Protein AF-A0A662K803-F1 (afdb_monomer_lite)

Radius of gyration: 19.21 Å; chains: 1; bounding box: 62×29×56 Å

Foldseek 3Di:
DDPVVVVVVVVVVLVVLLPPDFLQRLVLLLLVLLLVLVCVPDPSVVSLVVLVVLLVVCCVVVVQSVQWAQDDDPDPDDDSVSTGGHNVSSVDDLLSSLVSSQSSLVVSLVVSPDPSSLCSLVSSCVSSDDSSQSNSVVSVNPSVVVNVVNVQVVLVVQQWDWDDDPVDNDIDIHHDD

Secondary structure (DSSP, 8-state):
--HHHHHHHHHHHHHHHHTS--HHHHHHHHHHHHHHHHHTTS-HHHHHHHHHHHHHHHTTT-GGGGGEEE----SS---GGGEEE-GGGGGS-HHHHHHHHHHHHHHHHHHHHHHHHHHHHHHHHHHHHHHHHHHHHHTT--HHHHHHHHHHHHHHHTTEEEEE-TTSS-EEEEE--

Sequence (177 aa):
MGLKDEIKEETIEHVSTMHRFNNSDVVRHVLFSLINVATNKTSDDYAWSTLKKLLKELEREYSFLKYIEIKHIDYLKYTMDDINIAQQLNQIQVKELGKSIQDLIDLYKKYLGKKAGYFFIKEFKTYLGEEYHSVIKNMGVDLRLIELQNEIKGLDAHGYKIKEDSSSNIAYVEKRI

Structure (mmCIF, N/CA/C/O backbone):
data_AF-A0A662K803-F1
#
_entry.id   AF-A0A662K803-F1
#
loop_
_atom_site.group_PDB
_atom_site.id
_atom_site.type_symbol
_atom_site.label_atom_id
_atom_site.label_alt_id
_atom_site.label_comp_id
_atom_site.label_asym_id
_atom_site.label_entity_id
_atom_site.label_seq_id
_atom_site.pdbx_PDB_ins_code
_atom_site.Cartn_x
_atom_site.Cartn_y
_atom_site.Cartn_z
_atom_site.occupancy
_atom_site.B_iso_or_equiv
_atom_site.auth_seq_id
_atom_site.auth_comp_id
_atom_site.auth_asym_id
_atom_site.auth_atom_id
_atom_site.pdbx_PDB_model_num
ATOM 1 N N . MET A 1 1 ? -30.039 5.091 -31.982 1.00 52.50 1 MET A N 1
ATOM 2 C CA . MET A 1 1 ? -28.997 4.631 -31.046 1.00 52.50 1 MET A CA 1
ATOM 3 C C . MET A 1 1 ? -29.701 3.841 -29.976 1.00 52.50 1 MET A C 1
ATOM 5 O O . MET A 1 1 ? -30.540 4.398 -29.281 1.00 52.50 1 MET A O 1
ATOM 9 N N . GLY A 1 2 ? -29.541 2.522 -30.011 1.00 51.34 2 GLY A N 1
ATOM 10 C CA . GLY A 1 2 ? -30.244 1.623 -29.102 1.00 51.34 2 GLY A CA 1
ATOM 11 C C . GLY A 1 2 ? -29.361 1.278 -27.913 1.00 51.34 2 GLY A C 1
ATOM 12 O O . GLY A 1 2 ? -28.147 1.248 -28.053 1.00 51.34 2 GLY A O 1
ATOM 13 N N . LEU A 1 3 ? -29.975 0.914 -26.787 1.00 52.84 3 LEU A N 1
ATOM 14 C CA . LEU A 1 3 ? -29.320 0.415 -25.564 1.00 52.84 3 LEU A CA 1
ATOM 15 C C . LEU A 1 3 ? -28.211 -0.635 -25.813 1.00 52.84 3 LEU A C 1
ATOM 17 O O . LEU A 1 3 ? -27.308 -0.800 -25.007 1.00 52.84 3 LEU A O 1
ATOM 21 N N . LYS A 1 4 ? -28.258 -1.364 -26.937 1.00 55.84 4 LYS A N 1
ATOM 22 C CA . LYS A 1 4 ? -27.229 -2.341 -27.331 1.00 55.84 4 LYS A CA 1
ATOM 23 C C . LYS A 1 4 ? -25.912 -1.712 -27.801 1.00 55.84 4 LYS A C 1
ATOM 25 O O . LYS A 1 4 ? -24.885 -2.381 -27.718 1.00 55.84 4 LYS A O 1
ATOM 30 N N . ASP A 1 5 ? -25.951 -0.488 -28.316 1.00 52.97 5 ASP A N 1
ATOM 31 C CA . ASP A 1 5 ? -24.773 0.247 -28.780 1.00 52.97 5 ASP A CA 1
ATOM 32 C C . ASP A 1 5 ? -24.037 0.872 -27.583 1.00 52.97 5 ASP A C 1
ATOM 34 O O . ASP A 1 5 ? -22.825 0.721 -27.486 1.00 52.97 5 ASP A O 1
ATOM 38 N N . GLU A 1 6 ? -24.778 1.411 -26.604 1.00 56.62 6 GLU A N 1
ATOM 39 C CA . GLU A 1 6 ? -24.232 1.916 -25.328 1.00 56.62 6 GLU A CA 1
ATOM 40 C C . GLU A 1 6 ? -23.568 0.805 -24.502 1.00 56.62 6 GLU A C 1
ATOM 42 O O . GLU A 1 6 ? -22.432 0.958 -24.063 1.00 56.62 6 GLU A O 1
ATOM 47 N N . ILE A 1 7 ? -24.215 -0.363 -24.365 1.00 58.28 7 ILE A N 1
ATOM 48 C CA . ILE A 1 7 ? -23.623 -1.510 -23.652 1.00 58.28 7 ILE A CA 1
ATOM 49 C C . ILE A 1 7 ? -22.343 -1.988 -24.356 1.00 58.28 7 ILE A C 1
ATOM 51 O O . ILE A 1 7 ? -21.396 -2.415 -23.697 1.00 58.28 7 ILE A O 1
ATOM 55 N N . LYS A 1 8 ? -22.285 -1.930 -25.694 1.00 57.38 8 LYS A N 1
ATOM 56 C CA . LYS A 1 8 ? -21.078 -2.296 -26.446 1.00 57.38 8 LYS A CA 1
ATOM 57 C C . LYS A 1 8 ? -19.953 -1.287 -26.247 1.00 57.38 8 LYS A C 1
ATOM 59 O O . LYS A 1 8 ? -18.826 -1.729 -26.059 1.00 57.38 8 LYS A O 1
ATOM 64 N N . GLU A 1 9 ? -20.237 0.011 -26.269 1.00 53.59 9 GLU A N 1
ATOM 65 C CA . GLU A 1 9 ? -19.239 1.054 -26.004 1.00 53.59 9 GLU A CA 1
ATOM 66 C C . GLU A 1 9 ? -18.693 0.962 -24.577 1.00 53.59 9 GLU A C 1
ATOM 68 O O . GLU A 1 9 ? -17.477 0.865 -24.424 1.00 53.59 9 GLU A O 1
ATOM 73 N N . GLU A 1 10 ? -19.550 0.834 -23.557 1.00 53.34 10 GLU A N 1
ATOM 74 C CA . GLU A 1 10 ? -19.109 0.611 -22.168 1.00 53.34 10 GLU A CA 1
ATOM 75 C C . GLU A 1 10 ? -18.260 -0.658 -22.031 1.00 53.34 10 GLU A C 1
ATOM 77 O O . GLU A 1 10 ? -17.242 -0.654 -21.337 1.00 53.34 10 GLU A O 1
ATOM 82 N N . THR A 1 11 ?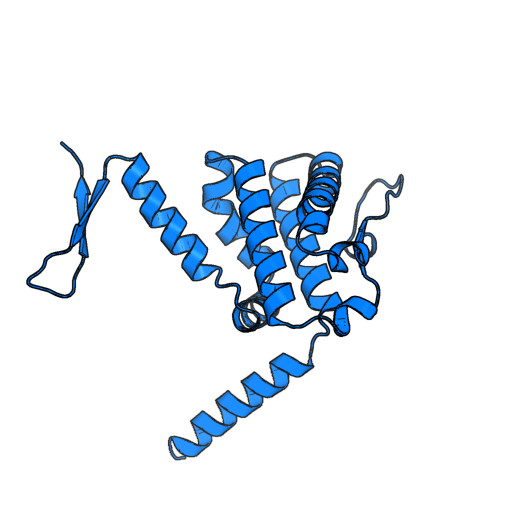 -18.646 -1.744 -22.712 1.00 52.62 11 THR A N 1
ATOM 83 C CA . THR A 1 11 ? -17.895 -3.008 -22.685 1.00 52.62 11 THR A CA 1
ATOM 84 C C . THR A 1 11 ? -16.535 -2.863 -23.370 1.00 52.62 11 THR A C 1
ATOM 86 O O . THR A 1 11 ? -15.539 -3.389 -22.878 1.00 52.62 11 THR A O 1
ATOM 89 N N . ILE A 1 12 ? -16.457 -2.146 -24.493 1.00 57.00 12 ILE A N 1
ATOM 90 C CA . ILE A 1 12 ? -15.207 -1.933 -25.234 1.00 57.00 12 ILE A CA 1
ATOM 91 C C . ILE A 1 12 ? -14.270 -1.005 -24.454 1.00 57.00 12 ILE A C 1
ATOM 93 O O . ILE A 1 12 ? -13.073 -1.288 -24.373 1.00 57.00 12 ILE A O 1
ATOM 97 N N . GLU A 1 13 ? -14.784 0.049 -23.823 1.00 53.47 13 GLU A N 1
ATOM 98 C CA . GLU A 1 13 ? -13.994 0.952 -22.979 1.00 53.47 13 GLU A CA 1
ATOM 99 C C . GLU A 1 13 ? -13.466 0.236 -21.719 1.00 53.47 13 GLU A C 1
ATOM 101 O O . GLU A 1 13 ? -12.283 0.363 -21.381 1.00 53.47 13 GLU A O 1
ATOM 106 N N . HIS A 1 14 ? -14.292 -0.613 -21.087 1.00 50.25 14 HIS A N 1
ATOM 107 C CA . HIS A 1 14 ? -13.888 -1.465 -19.955 1.00 50.25 14 HIS A CA 1
ATOM 108 C C . HIS A 1 14 ? -12.823 -2.504 -20.331 1.00 50.25 14 HIS A C 1
ATOM 110 O O . HIS A 1 14 ? -11.877 -2.736 -19.578 1.00 50.25 14 HIS A O 1
ATOM 116 N N . VAL A 1 15 ? -12.947 -3.147 -21.495 1.00 50.75 15 VAL A N 1
ATOM 117 C CA . VAL A 1 15 ? -11.950 -4.125 -21.966 1.00 50.75 15 VAL A CA 1
ATOM 118 C C . VAL A 1 15 ? -10.636 -3.427 -22.342 1.00 50.75 15 VAL A C 1
ATOM 120 O O . VAL A 1 15 ? -9.557 -3.962 -22.083 1.00 50.75 15 VAL A O 1
ATOM 123 N N . SER A 1 16 ? -10.706 -2.209 -22.887 1.00 49.50 16 SER A N 1
ATOM 124 C CA . SER A 1 16 ? -9.535 -1.424 -23.304 1.00 49.50 16 SER A CA 1
ATOM 125 C C . SER A 1 16 ? -8.732 -0.876 -22.120 1.00 49.50 16 SER A C 1
ATOM 127 O O . SER A 1 16 ? -7.501 -0.862 -22.164 1.00 49.50 16 SER A O 1
ATOM 129 N N . THR A 1 17 ? -9.396 -0.489 -21.027 1.00 50.53 17 THR A N 1
ATOM 130 C CA . THR A 1 17 ? -8.720 -0.076 -19.781 1.00 50.53 17 THR A CA 1
ATOM 131 C C . THR A 1 17 ? -7.967 -1.233 -19.123 1.00 50.53 17 THR A C 1
ATOM 133 O O . THR A 1 17 ? -6.890 -1.022 -18.565 1.00 50.53 17 THR A O 1
ATOM 136 N N . MET A 1 18 ? -8.455 -2.472 -19.262 1.00 48.38 18 MET A N 1
ATOM 137 C CA . MET A 1 18 ? -7.798 -3.666 -18.711 1.00 48.38 18 MET A CA 1
ATOM 138 C C . MET A 1 18 ? -6.472 -4.028 -19.405 1.00 48.38 18 MET A C 1
ATOM 140 O O . MET A 1 18 ? -5.660 -4.740 -18.823 1.00 48.38 18 MET A O 1
ATOM 144 N N . HIS A 1 19 ? -6.242 -3.560 -20.637 1.00 54.47 19 HIS A N 1
ATOM 145 C CA . HIS A 1 19 ? -5.014 -3.825 -21.404 1.00 54.47 19 HIS A CA 1
ATOM 146 C C . HIS A 1 19 ? -3.977 -2.697 -21.329 1.00 54.47 19 HIS A C 1
ATOM 148 O O . HIS A 1 19 ? -2.906 -2.808 -21.925 1.00 54.47 19 HIS A O 1
ATOM 154 N N . ARG A 1 20 ? -4.280 -1.602 -20.622 1.00 70.94 20 ARG A N 1
ATOM 155 C CA . ARG A 1 20 ? -3.423 -0.410 -20.605 1.00 70.94 20 ARG A CA 1
ATOM 156 C C . ARG A 1 20 ? -2.294 -0.483 -19.574 1.00 70.94 20 ARG A C 1
ATOM 158 O O . ARG A 1 20 ? -1.268 0.161 -19.767 1.00 70.94 20 ARG A O 1
ATOM 165 N N . PHE A 1 21 ? -2.463 -1.279 -18.518 1.00 81.69 21 PHE A N 1
ATOM 166 C CA . PHE A 1 21 ? -1.497 -1.395 -17.426 1.00 81.69 21 PHE A CA 1
ATOM 167 C C . PHE A 1 21 ? -1.128 -2.845 -17.159 1.00 81.69 21 PHE A C 1
ATOM 169 O O . PHE A 1 21 ? -1.997 -3.697 -16.973 1.00 81.69 21 PHE A O 1
ATOM 176 N N . ASN A 1 22 ? 0.171 -3.112 -17.070 1.00 92.31 22 ASN A N 1
ATOM 177 C CA . ASN A 1 22 ? 0.649 -4.391 -16.571 1.00 92.31 22 ASN A CA 1
ATOM 178 C C . ASN A 1 22 ? 0.545 -4.425 -15.040 1.00 92.31 22 ASN A C 1
ATOM 180 O O . ASN A 1 22 ? 0.600 -3.384 -14.381 1.00 92.31 22 ASN A O 1
ATOM 184 N N . ASN A 1 23 ? 0.470 -5.623 -14.454 1.00 94.94 23 ASN A N 1
ATOM 185 C CA . ASN A 1 23 ? 0.399 -5.793 -12.998 1.00 94.94 23 ASN A CA 1
ATOM 186 C C . ASN A 1 23 ? 1.515 -5.036 -12.260 1.00 94.94 23 ASN A C 1
ATOM 188 O O . ASN A 1 23 ? 1.269 -4.443 -11.213 1.00 94.94 23 ASN A O 1
ATOM 192 N N . SER A 1 24 ? 2.735 -5.035 -12.806 1.00 95.00 24 SER A N 1
ATOM 193 C CA . SER A 1 24 ? 3.875 -4.305 -12.252 1.00 95.00 24 SER A CA 1
ATOM 194 C C . SER A 1 24 ? 3.615 -2.809 -12.133 1.00 95.00 24 SER A C 1
ATOM 196 O O . SER A 1 24 ? 4.025 -2.196 -11.154 1.00 95.00 24 SER A O 1
ATOM 198 N N . ASP A 1 25 ? 2.922 -2.219 -13.101 1.00 93.81 25 ASP A N 1
ATOM 199 C CA . ASP A 1 25 ? 2.673 -0.778 -13.136 1.00 93.81 25 ASP A CA 1
ATOM 200 C C . ASP A 1 25 ? 1.576 -0.404 -12.148 1.00 93.81 25 ASP A C 1
ATOM 202 O O . ASP A 1 25 ? 1.745 0.524 -11.357 1.00 93.81 25 ASP A O 1
ATOM 206 N N . VAL A 1 26 ? 0.511 -1.208 -12.105 1.00 95.50 26 VAL A N 1
ATOM 207 C CA . VAL A 1 26 ? -0.570 -1.055 -11.127 1.00 95.50 26 VAL A CA 1
ATOM 208 C C . VAL A 1 26 ? -0.033 -1.168 -9.705 1.00 95.50 26 VAL A C 1
ATOM 210 O O . VAL A 1 26 ? -0.285 -0.291 -8.880 1.00 95.50 26 VAL A O 1
ATOM 213 N N . VAL A 1 27 ? 0.743 -2.216 -9.409 1.00 96.88 27 VAL A N 1
ATOM 214 C CA . VAL A 1 27 ? 1.298 -2.416 -8.066 1.00 96.88 27 VAL A CA 1
ATOM 215 C C . VAL A 1 27 ? 2.256 -1.289 -7.703 1.00 96.88 27 VAL A C 1
ATOM 217 O O . VAL A 1 27 ? 2.153 -0.762 -6.600 1.00 96.88 27 VAL A O 1
ATOM 220 N N . ARG A 1 28 ? 3.131 -0.846 -8.613 1.00 96.75 28 ARG A N 1
ATOM 221 C CA . ARG A 1 28 ? 4.028 0.290 -8.343 1.00 96.75 28 ARG A CA 1
ATOM 222 C C . ARG A 1 28 ? 3.248 1.542 -7.953 1.00 96.75 28 ARG A C 1
ATOM 224 O O . ARG A 1 28 ? 3.570 2.168 -6.944 1.00 96.75 28 ARG A O 1
ATOM 231 N N . HIS A 1 29 ? 2.207 1.869 -8.714 1.00 96.38 29 HIS A N 1
ATOM 232 C CA . HIS A 1 29 ? 1.392 3.058 -8.474 1.00 96.38 29 HIS A CA 1
ATOM 233 C C . HIS A 1 29 ? 0.605 2.972 -7.161 1.00 96.38 29 HIS A C 1
ATOM 235 O O . HIS A 1 29 ? 0.545 3.942 -6.404 1.00 96.38 29 HIS A O 1
ATOM 241 N N . VAL A 1 30 ? 0.068 1.792 -6.835 1.00 97.06 30 VAL A N 1
ATOM 242 C CA . VAL A 1 30 ? -0.575 1.512 -5.540 1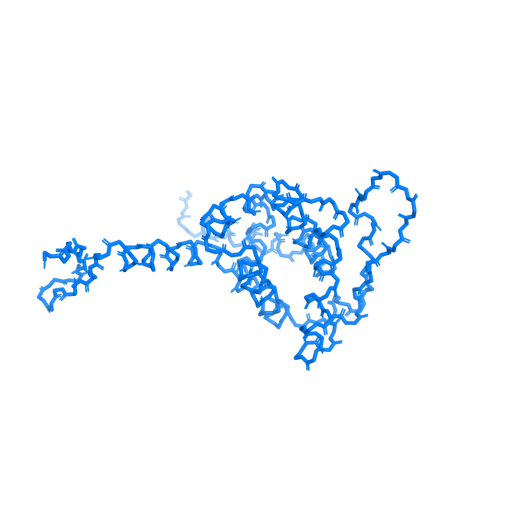.00 97.06 30 VAL A CA 1
ATOM 243 C C . VAL A 1 30 ? 0.402 1.724 -4.385 1.00 97.06 30 VAL A C 1
ATOM 245 O O . VAL A 1 30 ? 0.088 2.453 -3.445 1.00 97.06 30 VAL A O 1
ATOM 248 N N . LEU A 1 31 ? 1.591 1.122 -4.453 1.00 97.12 31 LEU A N 1
ATOM 249 C CA . LEU A 1 31 ? 2.606 1.230 -3.403 1.00 97.12 31 LEU A CA 1
ATOM 250 C C . LEU A 1 31 ? 3.043 2.680 -3.196 1.00 97.12 31 LEU A C 1
ATOM 252 O O . LEU A 1 31 ? 3.089 3.153 -2.061 1.00 97.12 31 LEU A O 1
ATOM 256 N N . PHE A 1 32 ? 3.296 3.406 -4.282 1.00 95.62 32 PHE A N 1
ATOM 257 C CA . PHE A 1 32 ? 3.673 4.813 -4.212 1.00 95.62 32 PHE A CA 1
ATOM 258 C C . PHE A 1 32 ? 2.552 5.684 -3.627 1.00 95.62 32 PHE A C 1
ATOM 260 O O . PHE A 1 32 ? 2.800 6.559 -2.798 1.00 95.62 32 PHE A O 1
ATOM 267 N N . SER A 1 33 ? 1.298 5.397 -3.978 1.00 96.00 33 SER A N 1
ATOM 268 C CA . SER A 1 33 ? 0.133 6.087 -3.416 1.00 96.00 33 SER A CA 1
ATOM 269 C C . SER A 1 33 ? -0.017 5.836 -1.911 1.00 96.00 33 SER A C 1
ATOM 271 O O . SER A 1 33 ? -0.292 6.772 -1.163 1.00 96.00 33 SER A O 1
ATOM 273 N N . LEU A 1 34 ? 0.223 4.606 -1.436 1.00 95.00 34 LEU A N 1
ATOM 274 C CA . LEU A 1 34 ? 0.230 4.284 -0.000 1.00 95.00 34 LEU A CA 1
ATOM 275 C C . LEU A 1 34 ? 1.315 5.060 0.754 1.00 95.00 34 LEU A C 1
ATOM 277 O O . LEU A 1 34 ? 1.053 5.595 1.834 1.00 95.00 34 LEU A O 1
ATOM 281 N N . ILE A 1 35 ? 2.513 5.154 0.173 1.00 93.00 35 ILE A N 1
ATOM 282 C CA . ILE A 1 35 ? 3.621 5.931 0.739 1.00 93.00 35 ILE A CA 1
ATOM 283 C C . ILE A 1 35 ? 3.232 7.401 0.845 1.00 93.00 35 ILE A C 1
ATOM 285 O O . ILE A 1 35 ? 3.369 7.962 1.925 1.00 93.00 35 ILE A O 1
ATOM 289 N N . ASN A 1 36 ? 2.691 8.010 -0.212 1.00 92.75 36 ASN A N 1
ATOM 290 C CA . ASN A 1 36 ? 2.319 9.430 -0.200 1.00 92.75 36 ASN A CA 1
ATOM 291 C C . ASN A 1 36 ? 1.288 9.769 0.889 1.00 92.75 36 ASN A C 1
ATOM 293 O O . ASN A 1 36 ? 1.355 10.814 1.534 1.00 92.75 36 ASN A O 1
ATOM 297 N N . VAL A 1 37 ? 0.347 8.861 1.161 1.00 91.69 37 VAL A N 1
ATOM 298 C CA . VAL A 1 37 ? -0.595 9.034 2.278 1.00 91.69 37 VAL A CA 1
ATOM 299 C C . VAL A 1 37 ? 0.118 8.980 3.633 1.00 91.69 37 VAL A C 1
ATOM 301 O O . VAL A 1 37 ? -0.298 9.653 4.583 1.00 91.69 37 VAL A O 1
ATOM 304 N N . ALA A 1 38 ? 1.158 8.156 3.741 1.00 89.50 38 ALA A N 1
ATOM 305 C CA . ALA A 1 38 ? 1.930 7.954 4.958 1.00 89.50 38 ALA A CA 1
ATOM 306 C C . ALA A 1 38 ? 2.908 9.104 5.228 1.00 89.50 38 ALA A C 1
ATOM 308 O O . ALA A 1 38 ? 2.956 9.587 6.356 1.00 89.50 38 ALA A O 1
ATOM 309 N N . THR A 1 39 ? 3.618 9.596 4.211 1.00 89.88 39 THR A N 1
ATOM 310 C CA . THR A 1 39 ? 4.554 10.731 4.320 1.00 89.88 39 THR A CA 1
ATOM 311 C C . THR A 1 39 ? 3.856 12.031 4.714 1.00 89.88 39 THR A C 1
ATOM 313 O O . THR A 1 39 ? 4.424 12.859 5.414 1.00 89.88 39 THR A O 1
ATOM 316 N N . ASN A 1 40 ? 2.567 12.181 4.405 1.00 86.94 40 ASN A N 1
ATOM 317 C CA . ASN A 1 40 ? 1.763 13.291 4.932 1.00 86.94 40 ASN A CA 1
ATOM 318 C C . ASN A 1 40 ? 1.525 13.236 6.451 1.00 86.94 40 ASN A C 1
ATOM 320 O O . ASN A 1 40 ? 1.005 14.188 7.032 1.00 86.94 40 ASN A O 1
ATOM 324 N N . LYS A 1 41 ? 1.814 12.104 7.098 1.00 84.19 41 LYS A N 1
ATOM 325 C CA . LYS A 1 41 ? 1.510 11.842 8.516 1.00 84.19 41 LYS A CA 1
ATOM 326 C C . LYS A 1 41 ? 2.748 11.494 9.334 1.00 84.19 41 LYS A C 1
ATOM 328 O O . LYS A 1 41 ? 2.688 11.540 10.561 1.00 84.19 41 LYS A O 1
ATOM 333 N N . THR A 1 42 ? 3.837 11.112 8.677 1.00 85.44 42 THR A N 1
ATOM 334 C CA . THR A 1 42 ? 5.085 10.629 9.276 1.00 85.44 42 THR A CA 1
ATOM 335 C C . THR A 1 42 ? 6.280 11.143 8.477 1.00 85.44 42 THR A C 1
ATOM 337 O O . THR A 1 42 ? 6.097 11.756 7.435 1.00 85.44 42 THR A O 1
ATOM 340 N N . SER A 1 43 ? 7.516 10.874 8.909 1.00 88.50 43 SER A N 1
ATOM 341 C CA . SER A 1 43 ? 8.673 11.143 8.046 1.00 88.50 43 SER A CA 1
ATOM 342 C C . SER A 1 43 ? 8.697 10.214 6.829 1.00 88.50 43 SER A C 1
ATOM 344 O O . SER A 1 43 ? 8.144 9.107 6.877 1.00 88.50 43 SER A O 1
ATOM 346 N N . ASP A 1 44 ? 9.383 10.648 5.770 1.00 88.56 44 ASP A N 1
ATOM 347 C CA . ASP A 1 44 ? 9.614 9.850 4.565 1.00 88.56 44 ASP A CA 1
ATOM 348 C C . ASP A 1 44 ? 10.266 8.510 4.916 1.00 88.56 44 ASP A C 1
ATOM 350 O O . ASP A 1 44 ? 9.665 7.462 4.690 1.00 88.56 44 ASP A O 1
ATOM 354 N N . ASP A 1 45 ? 11.423 8.521 5.583 1.00 88.31 45 ASP A N 1
ATOM 355 C CA . ASP A 1 45 ? 12.124 7.292 5.985 1.00 88.31 45 ASP A CA 1
ATOM 356 C C . ASP A 1 45 ? 11.225 6.321 6.757 1.00 88.31 45 ASP A C 1
ATOM 358 O O . ASP A 1 45 ? 11.280 5.101 6.571 1.00 88.31 45 ASP A O 1
ATOM 362 N N . TYR A 1 46 ? 10.353 6.853 7.617 1.00 88.38 46 TYR A N 1
ATOM 363 C CA . TYR A 1 46 ? 9.410 6.032 8.359 1.00 88.38 46 TYR A CA 1
ATOM 364 C C . TYR A 1 46 ? 8.352 5.414 7.440 1.00 88.38 46 TYR A C 1
ATOM 366 O O . TYR A 1 46 ? 8.105 4.215 7.535 1.00 88.38 46 TYR A O 1
ATOM 374 N N . ALA A 1 47 ? 7.757 6.174 6.520 1.00 90.62 47 ALA A N 1
ATOM 375 C CA . ALA A 1 47 ? 6.794 5.652 5.548 1.00 90.62 47 ALA A CA 1
ATOM 376 C C . ALA A 1 47 ? 7.402 4.557 4.652 1.00 90.62 47 ALA A C 1
ATOM 378 O O . ALA A 1 47 ? 6.832 3.472 4.515 1.00 90.62 47 ALA A O 1
ATOM 379 N N . TRP A 1 48 ? 8.591 4.801 4.101 1.00 91.94 48 TRP A N 1
ATOM 380 C CA . TRP A 1 48 ? 9.284 3.864 3.212 1.00 91.94 48 TRP A CA 1
ATOM 381 C C . TRP A 1 48 ? 9.702 2.579 3.937 1.00 91.94 48 TRP A C 1
ATOM 383 O O . TRP A 1 48 ? 9.432 1.469 3.463 1.00 91.94 48 TRP A O 1
ATOM 393 N N . SER A 1 49 ? 10.291 2.701 5.131 1.00 90.69 49 SER A N 1
ATOM 394 C CA . SER A 1 49 ? 10.652 1.539 5.958 1.00 90.69 49 SER A CA 1
ATOM 395 C C . SER A 1 49 ? 9.429 0.745 6.428 1.00 90.69 49 SER A C 1
ATOM 397 O O . SER A 1 49 ? 9.473 -0.489 6.465 1.00 90.69 49 SER A O 1
ATOM 399 N N . THR A 1 50 ? 8.314 1.424 6.715 1.00 92.19 50 THR A N 1
ATOM 400 C CA . THR A 1 50 ? 7.028 0.785 7.023 1.00 92.19 50 THR A CA 1
ATOM 401 C C . THR A 1 50 ? 6.557 -0.066 5.860 1.00 92.19 50 THR A C 1
ATOM 403 O O . THR A 1 50 ? 6.276 -1.248 6.058 1.00 92.19 50 THR A O 1
ATOM 406 N N . LEU A 1 51 ? 6.488 0.498 4.650 1.00 94.19 51 LEU A N 1
ATOM 407 C CA . LEU A 1 51 ? 6.031 -0.254 3.488 1.00 94.19 51 LEU A CA 1
ATOM 408 C C . LEU A 1 51 ? 6.901 -1.493 3.264 1.00 94.19 51 LEU A C 1
ATOM 410 O O . LEU A 1 51 ? 6.375 -2.594 3.103 1.00 94.19 51 LEU A O 1
ATOM 414 N N . LYS A 1 52 ? 8.229 -1.336 3.330 1.00 94.31 52 LYS A N 1
ATOM 415 C CA . LYS A 1 52 ? 9.180 -2.448 3.192 1.00 94.31 52 LYS A CA 1
ATOM 416 C C . LYS A 1 52 ? 8.921 -3.557 4.211 1.00 94.31 52 LYS A C 1
ATOM 418 O O . LYS A 1 52 ? 8.942 -4.737 3.861 1.00 94.31 52 LYS A O 1
ATOM 423 N N . LYS A 1 53 ? 8.646 -3.193 5.465 1.00 94.56 53 LYS A N 1
ATOM 424 C CA . LYS A 1 53 ? 8.302 -4.147 6.525 1.00 94.56 53 LYS A CA 1
ATOM 425 C C . LYS A 1 53 ? 6.987 -4.874 6.231 1.00 94.56 53 LYS A C 1
ATOM 427 O O . LYS A 1 53 ? 6.944 -6.093 6.365 1.00 94.56 53 LYS A O 1
ATOM 432 N N . LEU 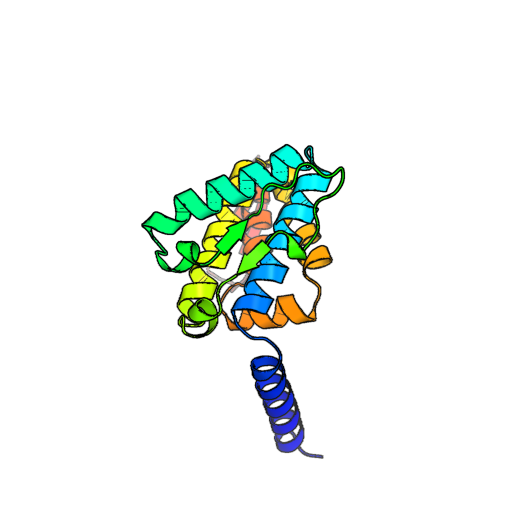A 1 54 ? 5.943 -4.149 5.829 1.00 95.69 54 LEU A N 1
ATOM 433 C CA . LEU A 1 54 ? 4.624 -4.729 5.550 1.00 95.69 54 LEU A CA 1
ATOM 434 C C . LEU A 1 54 ? 4.651 -5.668 4.338 1.00 95.69 54 LEU A C 1
ATOM 436 O O . LEU A 1 54 ? 4.083 -6.755 4.400 1.00 95.69 54 LEU A O 1
ATOM 440 N N . LEU A 1 55 ? 5.378 -5.311 3.276 1.00 96.50 55 LEU A N 1
ATOM 441 C CA . LEU A 1 55 ? 5.605 -6.202 2.133 1.00 96.50 55 LEU A CA 1
ATOM 442 C C . LEU A 1 55 ? 6.299 -7.500 2.562 1.00 96.50 55 LEU A C 1
ATOM 444 O O . LEU A 1 55 ? 5.888 -8.582 2.150 1.00 96.50 55 LEU A O 1
ATOM 448 N N . LYS A 1 56 ? 7.307 -7.411 3.440 1.00 95.50 56 LYS A N 1
ATOM 449 C CA . LYS A 1 56 ? 8.008 -8.593 3.963 1.00 95.50 56 LYS A CA 1
ATOM 450 C C . LYS A 1 56 ? 7.124 -9.465 4.857 1.00 95.50 56 LYS A C 1
ATOM 452 O O . LYS A 1 56 ? 7.284 -10.684 4.871 1.00 95.50 56 LYS A O 1
ATOM 457 N N . GLU A 1 57 ? 6.213 -8.858 5.615 1.00 95.69 57 GLU A N 1
ATOM 458 C CA . GLU A 1 57 ? 5.221 -9.576 6.420 1.00 95.69 57 GLU A CA 1
ATOM 459 C C . GLU A 1 57 ? 4.266 -10.376 5.526 1.00 95.69 57 GLU A C 1
ATOM 461 O O . GLU A 1 57 ? 4.081 -11.575 5.745 1.00 95.69 57 GLU A O 1
ATOM 466 N N . LEU A 1 58 ? 3.747 -9.737 4.474 1.00 97.06 58 LEU A N 1
ATOM 467 C CA . LEU A 1 58 ? 2.828 -10.350 3.517 1.00 97.06 58 LEU A CA 1
ATOM 468 C C . LEU A 1 58 ? 3.486 -11.375 2.592 1.00 97.06 58 LEU A C 1
ATOM 470 O O . LEU A 1 58 ? 2.797 -12.271 2.116 1.00 97.06 58 LEU A O 1
ATOM 474 N N . GLU A 1 59 ? 4.800 -11.312 2.362 1.00 96.12 59 GLU A N 1
ATOM 475 C CA . GLU A 1 59 ? 5.525 -12.279 1.517 1.00 96.12 59 GLU A CA 1
ATOM 476 C C . GLU A 1 59 ? 5.343 -13.735 1.985 1.00 96.12 59 GLU A C 1
ATOM 478 O O . GLU A 1 59 ? 5.445 -14.667 1.189 1.00 96.12 59 GLU A O 1
ATOM 483 N N . ARG A 1 60 ? 5.034 -13.941 3.274 1.00 94.44 60 ARG A N 1
ATOM 484 C CA . ARG A 1 60 ? 4.731 -15.265 3.838 1.00 94.44 60 ARG A CA 1
ATOM 485 C C . ARG A 1 60 ? 3.461 -15.886 3.257 1.00 94.44 60 ARG A C 1
ATOM 487 O O . ARG A 1 60 ? 3.408 -17.103 3.115 1.00 94.44 60 ARG A O 1
ATOM 494 N N . GLU A 1 61 ? 2.458 -15.066 2.960 1.00 97.12 61 GLU A N 1
ATOM 495 C CA . GLU A 1 61 ? 1.193 -15.491 2.346 1.00 97.12 61 GLU A CA 1
ATOM 496 C C . GLU A 1 61 ? 1.246 -15.343 0.819 1.00 97.12 61 GLU A C 1
ATOM 498 O O . GLU A 1 61 ? 0.759 -16.200 0.087 1.00 97.12 61 GLU A O 1
ATOM 503 N N . TYR A 1 62 ? 1.923 -14.300 0.338 1.00 97.69 62 TYR A N 1
ATOM 504 C CA . TYR A 1 62 ? 2.011 -13.921 -1.066 1.00 97.69 62 TYR A CA 1
ATOM 505 C C . TYR A 1 62 ? 3.463 -13.956 -1.537 1.00 97.69 62 TYR A C 1
ATOM 507 O O . TYR A 1 62 ? 4.148 -12.935 -1.620 1.00 97.69 62 TYR A O 1
ATOM 515 N N . SER A 1 63 ? 3.952 -15.151 -1.873 1.00 96.75 63 SER A N 1
ATOM 516 C CA . SER A 1 63 ? 5.371 -15.355 -2.210 1.00 96.75 63 SER A CA 1
ATOM 517 C C . SER A 1 63 ? 5.870 -14.524 -3.402 1.00 96.75 63 SER A C 1
ATOM 519 O O . SER A 1 63 ? 7.071 -14.282 -3.519 1.00 96.75 63 SER A O 1
ATOM 521 N N . PHE A 1 64 ? 4.976 -14.060 -4.281 1.00 96.94 64 PHE A N 1
ATOM 522 C CA . PHE A 1 64 ? 5.313 -13.186 -5.407 1.00 96.94 64 PHE A CA 1
ATOM 523 C C . PHE A 1 64 ? 5.701 -11.764 -4.979 1.00 96.94 64 PHE A C 1
ATOM 525 O O . PHE A 1 64 ? 6.323 -11.053 -5.764 1.00 96.94 64 PHE A O 1
ATOM 532 N N . LEU A 1 65 ? 5.408 -11.341 -3.743 1.00 97.00 65 LEU A N 1
ATOM 533 C CA . LEU A 1 65 ? 5.840 -10.032 -3.239 1.00 97.00 65 LEU A CA 1
ATOM 534 C C . LEU A 1 65 ? 7.367 -9.912 -3.155 1.00 97.00 65 LEU A C 1
ATOM 536 O O . LEU A 1 65 ? 7.887 -8.802 -3.191 1.00 97.00 65 LEU A O 1
ATOM 540 N N . LYS A 1 66 ? 8.101 -11.037 -3.173 1.00 96.06 66 LYS A N 1
ATOM 541 C CA . LYS A 1 66 ? 9.567 -11.059 -3.330 1.00 96.06 66 LYS A CA 1
ATOM 542 C C . LYS A 1 66 ? 10.061 -10.395 -4.624 1.00 96.06 66 LYS A C 1
ATOM 544 O O . LYS A 1 66 ? 11.246 -10.108 -4.741 1.00 96.06 66 LYS A O 1
ATOM 549 N N . TYR A 1 67 ? 9.184 -10.209 -5.615 1.00 97.31 67 TYR A N 1
ATOM 550 C CA . TYR A 1 67 ? 9.493 -9.513 -6.866 1.00 97.31 67 TYR A CA 1
ATOM 551 C C . TYR A 1 67 ? 9.485 -7.987 -6.729 1.00 97.31 67 TYR A C 1
ATOM 553 O O . TYR A 1 67 ? 9.784 -7.299 -7.703 1.00 97.31 67 TYR A O 1
ATOM 561 N N . ILE A 1 68 ? 9.136 -7.464 -5.552 1.00 96.50 68 ILE A N 1
ATOM 562 C CA . ILE A 1 68 ? 9.123 -6.038 -5.245 1.00 96.50 68 ILE A CA 1
ATOM 563 C C . ILE A 1 68 ? 10.350 -5.725 -4.392 1.00 96.50 68 ILE A C 1
ATOM 565 O O . ILE A 1 68 ? 10.538 -6.274 -3.306 1.00 96.50 68 ILE A O 1
ATOM 569 N N . GLU A 1 69 ? 11.171 -4.804 -4.870 1.00 93.75 69 GLU A N 1
ATOM 570 C CA . GLU A 1 69 ? 12.360 -4.321 -4.188 1.00 93.75 69 GLU A CA 1
ATOM 571 C C . GLU A 1 69 ? 12.248 -2.809 -3.994 1.00 93.75 69 GLU A C 1
ATOM 573 O O . GLU A 1 69 ? 12.138 -2.045 -4.950 1.00 93.75 69 GLU A O 1
ATOM 578 N N . ILE A 1 70 ? 12.301 -2.379 -2.735 1.00 90.19 70 ILE A N 1
ATOM 579 C CA . ILE A 1 70 ? 12.412 -0.965 -2.382 1.00 90.19 70 ILE A CA 1
ATOM 580 C C . ILE A 1 70 ? 13.891 -0.660 -2.181 1.00 90.19 70 ILE A C 1
ATOM 582 O O . ILE A 1 70 ? 14.505 -1.143 -1.214 1.00 90.19 70 ILE A O 1
ATOM 586 N N . LYS A 1 71 ? 14.453 0.125 -3.101 1.00 83.44 71 LYS A N 1
ATOM 587 C CA . LYS A 1 71 ? 15.844 0.566 -3.025 1.00 83.44 71 LYS A CA 1
ATOM 588 C C . LYS A 1 71 ? 16.008 1.518 -1.849 1.00 83.44 71 LYS A C 1
ATOM 590 O O . LYS A 1 71 ? 15.179 2.390 -1.612 1.00 83.44 71 LYS A O 1
ATOM 595 N N . HIS A 1 72 ? 17.087 1.327 -1.100 1.00 67.88 72 HIS A N 1
ATOM 596 C CA . HIS A 1 72 ? 17.543 2.328 -0.149 1.00 67.88 72 HIS A CA 1
ATOM 597 C C . HIS A 1 72 ? 18.532 3.197 -0.908 1.00 67.88 72 HIS A C 1
ATOM 599 O O . HIS A 1 72 ? 19.559 2.682 -1.353 1.00 67.88 72 HIS A O 1
ATOM 605 N N . ILE A 1 73 ? 18.205 4.466 -1.116 1.00 61.19 73 ILE A N 1
ATOM 606 C CA . ILE A 1 73 ? 19.150 5.396 -1.717 1.00 61.19 73 ILE A CA 1
ATOM 607 C C . ILE A 1 73 ? 19.364 6.536 -0.737 1.00 61.19 73 ILE A C 1
ATOM 609 O O . ILE A 1 73 ? 18.403 7.115 -0.245 1.00 61.19 73 ILE A O 1
ATOM 613 N N . ASP A 1 74 ? 20.626 6.844 -0.450 1.00 60.19 74 ASP A N 1
ATOM 614 C CA . ASP A 1 74 ? 21.052 7.865 0.516 1.00 60.19 74 ASP A CA 1
ATOM 615 C C . ASP A 1 74 ? 20.766 9.312 0.040 1.00 60.19 74 ASP A C 1
ATOM 617 O O . ASP A 1 74 ? 21.444 10.261 0.438 1.00 60.19 74 ASP A O 1
ATOM 621 N N . TYR A 1 75 ? 19.787 9.505 -0.852 1.00 56.69 75 TYR A N 1
ATOM 622 C CA . TYR A 1 75 ? 19.400 10.813 -1.369 1.00 56.69 75 TYR A CA 1
ATOM 623 C C . TYR A 1 75 ? 18.297 11.460 -0.532 1.00 56.69 75 TYR A C 1
ATOM 625 O O . TYR A 1 75 ? 17.468 10.812 0.094 1.00 56.69 75 TYR A O 1
ATOM 633 N N . LEU A 1 76 ? 18.252 12.789 -0.611 1.00 61.88 76 LEU A N 1
ATOM 634 C CA . LEU A 1 76 ? 17.314 13.663 0.095 1.00 61.88 76 LEU A CA 1
ATOM 635 C C . LEU A 1 76 ? 15.828 13.465 -0.273 1.00 61.88 76 LEU A C 1
ATOM 637 O O . LEU A 1 76 ? 14.988 14.111 0.350 1.00 61.88 76 LEU A O 1
ATOM 641 N N . LYS A 1 77 ? 15.490 12.667 -1.301 1.00 71.38 77 LYS A N 1
ATOM 642 C CA . LYS A 1 77 ? 14.111 12.476 -1.781 1.00 71.38 77 LYS A CA 1
ATOM 643 C C . LYS A 1 77 ? 13.911 11.105 -2.417 1.00 71.38 77 LYS A C 1
ATOM 645 O O . LYS A 1 77 ? 14.586 10.784 -3.391 1.00 71.38 77 LYS A O 1
ATOM 650 N N . TYR A 1 78 ? 12.918 10.377 -1.921 1.00 80.44 78 TYR A N 1
ATOM 651 C CA . TYR A 1 78 ? 12.420 9.168 -2.562 1.00 80.44 78 TYR A CA 1
ATOM 652 C C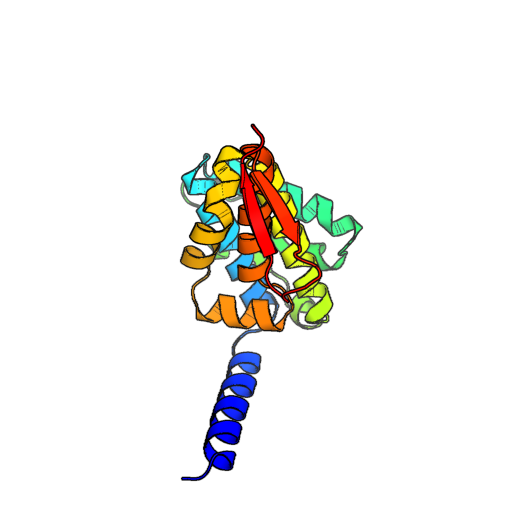 . TYR A 1 78 ? 11.435 9.494 -3.694 1.00 80.44 78 TYR A C 1
ATOM 654 O O . TYR A 1 78 ? 10.742 10.516 -3.679 1.00 80.44 78 TYR A O 1
ATOM 662 N N . THR A 1 79 ? 11.345 8.600 -4.667 1.00 88.25 79 THR A N 1
ATOM 663 C CA . THR A 1 79 ? 10.566 8.714 -5.899 1.00 88.25 79 THR A CA 1
ATOM 664 C C . THR A 1 79 ? 9.919 7.377 -6.253 1.00 88.25 79 THR A C 1
ATOM 666 O O . THR A 1 79 ? 10.254 6.332 -5.703 1.00 88.25 79 THR A O 1
ATOM 669 N N . MET A 1 80 ? 8.986 7.382 -7.205 1.00 88.19 80 MET A N 1
ATOM 670 C CA . MET A 1 80 ? 8.339 6.149 -7.659 1.00 88.19 80 MET A CA 1
ATOM 671 C C . MET A 1 80 ? 9.337 5.126 -8.241 1.00 88.19 80 MET A C 1
ATOM 673 O O . MET A 1 80 ? 9.104 3.922 -8.127 1.00 88.19 80 MET A O 1
ATOM 677 N N . ASP A 1 81 ? 10.459 5.587 -8.802 1.00 87.81 81 ASP A N 1
ATOM 678 C CA . ASP A 1 81 ? 11.501 4.737 -9.399 1.00 87.81 81 ASP A CA 1
ATOM 679 C C . ASP A 1 81 ? 12.311 3.944 -8.357 1.00 87.81 81 ASP A C 1
ATOM 681 O O . ASP A 1 81 ? 12.997 2.973 -8.697 1.00 87.81 81 ASP A O 1
ATOM 685 N N . ASP A 1 82 ? 12.184 4.299 -7.075 1.00 90.75 82 ASP A N 1
ATOM 686 C CA . ASP A 1 82 ? 12.775 3.552 -5.961 1.00 90.75 82 ASP A CA 1
ATOM 687 C C . ASP A 1 82 ? 12.016 2.251 -5.656 1.00 90.75 82 ASP A C 1
ATOM 689 O O . ASP A 1 82 ? 12.522 1.385 -4.936 1.00 90.75 82 ASP A O 1
ATOM 693 N N . ILE A 1 83 ? 10.824 2.081 -6.241 1.00 93.94 83 ILE A N 1
ATOM 694 C CA . ILE A 1 83 ? 10.030 0.851 -6.205 1.00 93.94 83 ILE A CA 1
ATOM 695 C C . ILE A 1 83 ? 10.320 0.049 -7.479 1.00 93.94 83 ILE A C 1
ATOM 697 O O . ILE A 1 83 ? 9.674 0.192 -8.527 1.00 93.94 83 ILE A O 1
ATOM 701 N N . ASN A 1 84 ? 11.300 -0.841 -7.375 1.00 94.00 84 ASN A N 1
ATOM 702 C CA . ASN A 1 84 ? 11.641 -1.773 -8.434 1.00 94.00 84 ASN A CA 1
ATOM 703 C C . ASN A 1 84 ? 10.707 -2.989 -8.376 1.00 94.00 84 ASN A C 1
ATOM 705 O O . ASN A 1 84 ? 10.523 -3.595 -7.323 1.00 94.00 84 ASN A O 1
ATOM 709 N N . ILE A 1 85 ? 10.108 -3.350 -9.510 1.00 96.00 85 ILE A N 1
ATOM 710 C CA . ILE A 1 85 ? 9.185 -4.485 -9.600 1.00 96.00 85 ILE A CA 1
ATOM 711 C C . ILE A 1 85 ? 9.584 -5.340 -10.790 1.00 96.00 85 ILE A C 1
ATOM 713 O O . ILE A 1 85 ? 9.598 -4.867 -11.928 1.00 96.00 85 ILE A O 1
ATOM 717 N N . ALA A 1 86 ? 9.894 -6.604 -10.519 1.00 95.75 86 ALA A N 1
ATOM 718 C CA . ALA A 1 86 ? 10.302 -7.551 -11.540 1.00 95.75 86 ALA A CA 1
ATOM 719 C C . ALA A 1 86 ? 9.123 -7.924 -12.460 1.00 95.75 86 ALA A C 1
ATOM 721 O O . ALA A 1 86 ? 7.982 -8.073 -12.014 1.00 95.75 86 ALA A O 1
ATOM 722 N N . GLN A 1 87 ? 9.401 -8.122 -13.752 1.00 94.00 87 GLN A N 1
ATOM 723 C CA . GLN A 1 87 ? 8.374 -8.405 -14.767 1.00 94.00 87 GLN A CA 1
ATOM 724 C C . GLN A 1 87 ? 7.590 -9.700 -14.510 1.00 94.00 87 GLN A C 1
ATOM 726 O O . GLN A 1 87 ? 6.472 -9.843 -14.996 1.00 94.00 87 GLN A O 1
ATOM 731 N N . GLN A 1 88 ? 8.132 -10.625 -13.714 1.00 95.88 88 GLN A N 1
ATOM 732 C CA . GLN A 1 88 ? 7.461 -11.850 -13.275 1.00 95.88 88 GLN A CA 1
ATOM 733 C C . GLN A 1 88 ? 6.128 -11.561 -12.568 1.00 95.88 88 GLN A C 1
ATOM 735 O O . GLN A 1 88 ? 5.218 -12.384 -12.629 1.00 95.88 88 GLN A O 1
ATOM 740 N N . LEU A 1 89 ? 5.964 -10.377 -11.963 1.00 95.38 89 LEU A N 1
ATOM 741 C CA . LEU A 1 89 ? 4.692 -9.972 -11.363 1.00 95.38 89 LEU A CA 1
ATOM 742 C C . LEU A 1 89 ? 3.544 -9.911 -12.396 1.00 95.38 89 LEU A C 1
ATOM 744 O O . LEU A 1 89 ? 2.381 -10.132 -12.057 1.00 95.38 89 LEU A O 1
ATOM 748 N N . ASN A 1 90 ? 3.860 -9.689 -13.675 1.00 95.88 90 ASN A N 1
ATOM 749 C CA . ASN A 1 90 ? 2.883 -9.640 -14.772 1.00 95.88 90 ASN A CA 1
ATOM 750 C C . ASN A 1 90 ? 2.269 -11.002 -15.105 1.00 95.88 90 ASN A C 1
ATOM 752 O O . ASN A 1 90 ? 1.278 -11.065 -15.823 1.00 95.88 90 ASN A O 1
ATOM 756 N N . GLN A 1 91 ? 2.829 -12.086 -14.569 1.00 95.62 91 GLN A N 1
ATOM 757 C CA . GLN A 1 91 ? 2.315 -13.444 -14.750 1.00 95.62 91 GLN A CA 1
ATOM 758 C C . GLN A 1 91 ? 1.393 -13.882 -13.604 1.00 95.62 91 GLN A C 1
ATOM 760 O O . GLN A 1 91 ? 0.761 -14.932 -13.697 1.00 95.62 91 GLN A O 1
ATOM 765 N N . ILE A 1 92 ? 1.316 -13.100 -12.523 1.00 96.12 92 ILE A N 1
ATOM 766 C CA . ILE A 1 92 ? 0.489 -13.432 -11.362 1.00 96.12 92 ILE A CA 1
ATOM 767 C C . ILE A 1 92 ? -0.984 -13.208 -11.690 1.00 96.12 92 ILE A C 1
ATOM 769 O O . ILE A 1 92 ? -1.358 -12.252 -12.377 1.00 96.12 92 ILE A O 1
ATOM 773 N N . GLN A 1 93 ? -1.836 -14.096 -11.176 1.00 94.94 93 GLN A N 1
ATOM 774 C CA . GLN A 1 93 ? -3.270 -13.983 -11.363 1.00 94.94 93 GLN A CA 1
ATOM 775 C C . GLN A 1 93 ? -3.776 -12.668 -10.761 1.00 94.94 93 GLN A C 1
ATOM 777 O O . GLN A 1 93 ? -3.572 -12.376 -9.584 1.00 94.94 93 GLN A O 1
ATOM 782 N N . VAL A 1 94 ? -4.511 -11.900 -11.565 1.00 93.81 94 VAL A N 1
ATOM 783 C CA . VAL A 1 94 ? -5.018 -10.570 -11.194 1.00 93.81 94 VAL A CA 1
ATOM 784 C C . VAL A 1 94 ? -5.802 -10.579 -9.876 1.00 93.81 94 VAL A C 1
ATOM 786 O O . VAL A 1 94 ? -5.631 -9.684 -9.054 1.00 93.81 94 VAL A O 1
ATOM 789 N N . LYS A 1 95 ? -6.618 -11.612 -9.633 1.00 93.38 95 LYS A N 1
ATOM 790 C CA . LYS A 1 95 ? -7.386 -11.752 -8.384 1.00 93.38 95 LYS A CA 1
ATOM 791 C C . LYS A 1 95 ? -6.500 -11.975 -7.157 1.00 93.38 95 LYS A C 1
ATOM 793 O O . LYS A 1 95 ? -6.808 -11.474 -6.082 1.00 93.38 95 LYS A O 1
ATOM 798 N N . GLU A 1 96 ? -5.413 -12.726 -7.312 1.00 95.88 96 GLU A N 1
ATOM 799 C CA . GLU A 1 96 ? -4.457 -12.981 -6.232 1.00 95.88 96 GLU A CA 1
ATOM 800 C C . GLU A 1 96 ? -3.688 -11.699 -5.882 1.00 95.88 96 GLU A C 1
ATOM 802 O O . GLU A 1 96 ? -3.554 -11.349 -4.710 1.00 95.88 96 GLU A O 1
ATOM 807 N N . LEU A 1 97 ? -3.294 -10.929 -6.904 1.00 96.12 97 LEU A N 1
ATOM 808 C CA . LEU A 1 97 ? -2.733 -9.590 -6.722 1.00 96.12 97 LEU A CA 1
ATOM 809 C C . LEU A 1 97 ? -3.713 -8.649 -6.026 1.00 96.12 97 LEU A C 1
ATOM 811 O O . LEU A 1 97 ? -3.328 -7.991 -5.063 1.00 96.12 97 LEU A O 1
ATOM 815 N N . GLY A 1 98 ? -4.972 -8.617 -6.465 1.00 96.75 98 GLY A N 1
ATOM 816 C CA . GLY A 1 98 ? -6.017 -7.820 -5.827 1.00 96.75 98 GLY A CA 1
ATOM 817 C C . GLY A 1 98 ? -6.161 -8.146 -4.343 1.00 96.75 98 GLY A C 1
ATOM 818 O O . GLY A 1 98 ? -6.144 -7.240 -3.513 1.00 96.75 98 GLY A O 1
ATOM 819 N N . LYS A 1 99 ? -6.183 -9.435 -3.982 1.00 97.06 99 LYS A N 1
ATOM 820 C CA . LYS A 1 99 ? -6.213 -9.864 -2.577 1.00 97.06 99 LYS A CA 1
ATOM 821 C C . LYS A 1 99 ? -4.998 -9.348 -1.791 1.00 97.06 99 LYS A C 1
ATOM 823 O O . LYS A 1 99 ? -5.168 -8.771 -0.723 1.00 97.06 99 LYS A O 1
ATOM 828 N N . SER A 1 100 ? -3.789 -9.461 -2.346 1.00 97.69 100 SER A N 1
ATOM 829 C CA . SER A 1 100 ? -2.580 -8.947 -1.682 1.00 97.69 100 SER A CA 1
ATOM 830 C C . SER A 1 100 ? -2.576 -7.421 -1.510 1.00 97.69 100 SER A C 1
ATOM 832 O O . SER A 1 100 ? -2.109 -6.918 -0.491 1.00 97.69 100 SER A O 1
ATOM 834 N N . ILE A 1 101 ? -3.137 -6.677 -2.473 1.00 97.56 101 ILE A N 1
ATOM 835 C CA . ILE A 1 101 ? -3.295 -5.219 -2.386 1.00 97.56 101 ILE A CA 1
ATOM 836 C C . ILE A 1 101 ? -4.283 -4.864 -1.272 1.00 97.56 101 ILE A C 1
ATOM 838 O O . ILE A 1 101 ? -3.997 -3.975 -0.471 1.00 97.56 101 ILE A O 1
ATOM 842 N N . GLN A 1 102 ? -5.421 -5.559 -1.198 1.00 96.06 102 GLN A N 1
ATOM 843 C CA . GLN A 1 102 ? -6.409 -5.370 -0.135 1.00 96.06 102 GLN A CA 1
ATOM 844 C C . GLN A 1 102 ? -5.785 -5.598 1.249 1.00 96.06 102 GLN A C 1
ATOM 846 O O . GLN A 1 102 ? -5.891 -4.733 2.122 1.00 96.06 102 GLN A O 1
ATOM 851 N N . ASP A 1 103 ? -5.076 -6.713 1.428 1.00 96.38 103 ASP A N 1
ATOM 852 C CA . ASP A 1 103 ? -4.438 -7.051 2.703 1.00 96.38 103 ASP A CA 1
ATOM 853 C C . ASP A 1 103 ? -3.355 -6.033 3.083 1.00 96.38 103 ASP A C 1
ATOM 855 O O . ASP A 1 103 ? -3.238 -5.642 4.248 1.00 96.38 103 ASP A O 1
ATOM 859 N N . LEU A 1 104 ? -2.603 -5.530 2.098 1.00 96.44 104 LEU A N 1
ATOM 860 C CA . LEU A 1 104 ? -1.636 -4.460 2.314 1.00 96.44 104 LEU A CA 1
ATOM 861 C C . LEU A 1 104 ? -2.312 -3.165 2.769 1.00 96.44 104 LEU A C 1
ATOM 863 O O . LEU A 1 104 ? -1.857 -2.570 3.743 1.00 96.44 104 LEU A O 1
ATOM 867 N N . ILE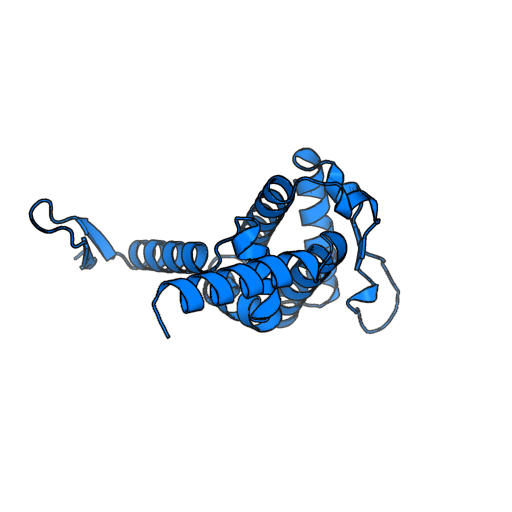 A 1 105 ? -3.398 -2.739 2.115 1.00 93.62 105 ILE A N 1
ATOM 868 C CA . ILE A 1 105 ? -4.176 -1.548 2.498 1.00 93.62 105 ILE A CA 1
ATOM 869 C C . ILE A 1 105 ? -4.669 -1.675 3.945 1.00 93.62 105 ILE A C 1
ATOM 871 O O . ILE A 1 105 ? -4.552 -0.726 4.729 1.00 93.62 105 ILE A O 1
ATOM 875 N N . ASP A 1 106 ? -5.189 -2.841 4.328 1.00 90.75 106 ASP A N 1
ATOM 876 C CA . ASP A 1 106 ? -5.702 -3.074 5.678 1.00 90.75 106 ASP A CA 1
ATOM 877 C C . ASP A 1 106 ? -4.595 -3.093 6.741 1.00 90.75 106 ASP A C 1
ATOM 879 O O . ASP A 1 106 ? -4.758 -2.479 7.807 1.00 90.75 106 ASP A O 1
ATOM 883 N N . LEU A 1 107 ? -3.444 -3.711 6.451 1.00 91.75 107 LEU A N 1
ATOM 884 C CA . LEU A 1 107 ? -2.265 -3.651 7.319 1.00 91.75 107 LEU A CA 1
ATOM 885 C C . LEU A 1 107 ? -1.741 -2.221 7.467 1.00 91.75 107 LEU A C 1
ATOM 887 O O . LEU A 1 107 ? -1.451 -1.782 8.583 1.00 91.75 107 LEU A O 1
ATOM 891 N N . TYR A 1 108 ? -1.674 -1.469 6.370 1.00 90.25 108 TYR A N 1
ATOM 892 C CA . TYR A 1 108 ? -1.198 -0.088 6.375 1.00 90.25 108 TYR A CA 1
ATOM 893 C C . TYR A 1 108 ? -2.119 0.822 7.197 1.00 90.25 108 TYR A C 1
ATOM 895 O O . TYR A 1 108 ? -1.665 1.608 8.032 1.00 90.25 108 TYR A O 1
ATOM 903 N N . LYS A 1 109 ? -3.439 0.665 7.045 1.00 86.06 109 LYS A N 1
ATOM 904 C CA . LYS A 1 109 ? -4.442 1.371 7.857 1.00 86.06 109 LYS A CA 1
ATOM 905 C C . LYS A 1 109 ? -4.293 1.045 9.344 1.00 86.06 109 LYS A C 1
ATOM 907 O O . LYS A 1 109 ? -4.358 1.942 10.185 1.00 86.06 109 LYS A O 1
ATOM 912 N N . LYS A 1 110 ? -4.082 -0.232 9.683 1.00 84.94 110 LYS A N 1
ATOM 913 C CA . LYS A 1 110 ? -3.844 -0.672 11.067 1.00 84.94 110 LYS A CA 1
ATOM 914 C C . LYS A 1 110 ? -2.574 -0.045 11.639 1.00 84.94 110 LYS A C 1
ATOM 916 O O . LYS A 1 110 ? -2.590 0.377 12.794 1.00 84.94 110 LYS A O 1
ATOM 921 N N . TYR A 1 111 ? -1.518 0.047 10.836 1.00 85.00 111 TYR A N 1
ATOM 922 C CA . TYR A 1 111 ? -0.243 0.639 11.227 1.00 85.00 111 TYR A CA 1
ATOM 923 C C . TYR A 1 111 ? -0.357 2.124 11.585 1.00 85.00 111 TYR A C 1
ATOM 925 O O . TYR A 1 111 ? 0.138 2.544 12.628 1.00 85.00 111 TYR A O 1
ATOM 933 N N . LEU A 1 112 ? -1.068 2.909 10.771 1.00 79.38 112 LEU A N 1
ATOM 934 C CA . LEU A 1 112 ? -1.284 4.339 11.027 1.00 79.38 112 LEU A CA 1
ATOM 935 C C . LEU A 1 112 ? -2.172 4.602 12.259 1.00 79.38 112 LEU A C 1
ATOM 937 O O . LEU A 1 112 ? -2.166 5.695 12.824 1.00 79.38 112 LEU A O 1
ATOM 941 N N . GLY A 1 113 ? -2.931 3.599 12.703 1.00 74.88 113 GLY A N 1
ATOM 942 C CA . GLY A 1 113 ? -3.792 3.685 13.876 1.00 74.88 113 GLY A CA 1
ATOM 943 C C . GLY A 1 113 ? -5.127 4.391 13.613 1.00 74.88 113 GLY A C 1
ATOM 944 O O . GLY A 1 113 ? -5.370 4.999 12.572 1.00 74.88 113 GLY A O 1
ATOM 945 N N . LYS A 1 114 ? -6.041 4.305 14.591 1.00 68.56 114 LYS A N 1
ATOM 946 C CA . LYS A 1 114 ? -7.468 4.645 14.411 1.00 68.56 114 LYS A CA 1
ATOM 947 C C . LYS A 1 114 ? -7.738 6.085 13.950 1.00 68.56 114 LYS A C 1
ATOM 949 O O . LYS A 1 114 ? -8.639 6.290 13.147 1.00 68.56 114 LYS A O 1
ATOM 954 N N . LYS A 1 115 ? -6.986 7.076 14.451 1.00 66.38 115 LYS A N 1
ATOM 955 C CA . LYS A 1 115 ? -7.203 8.498 14.114 1.00 66.38 115 LYS A CA 1
ATOM 956 C C . LYS A 1 115 ? -6.759 8.832 12.686 1.00 66.38 115 LYS A C 1
ATOM 958 O O . LYS A 1 115 ? -7.510 9.457 11.950 1.00 66.38 115 LYS A O 1
ATOM 963 N N . ALA A 1 116 ? -5.570 8.383 12.291 1.00 65.00 116 ALA A N 1
ATOM 964 C CA . ALA A 1 116 ? -5.036 8.593 10.946 1.00 65.00 116 ALA A CA 1
ATOM 965 C C . ALA A 1 116 ? -5.720 7.706 9.891 1.00 65.00 116 ALA A C 1
ATOM 967 O O . ALA A 1 116 ? -5.844 8.101 8.734 1.00 65.00 116 ALA A O 1
ATOM 968 N N . GLY A 1 117 ? -6.209 6.532 10.300 1.00 63.72 117 GLY A N 1
ATOM 969 C CA . GLY A 1 117 ? -6.925 5.589 9.445 1.00 63.72 117 GLY A CA 1
ATOM 970 C C . GLY A 1 117 ? -8.284 6.085 8.940 1.00 63.72 117 GLY A C 1
ATOM 971 O O . GLY A 1 117 ? -8.760 5.571 7.933 1.00 63.72 117 GLY A O 1
ATOM 972 N N . TYR A 1 118 ? -8.906 7.077 9.594 1.00 67.81 118 TYR A N 1
ATOM 973 C CA . TYR A 1 118 ? -10.253 7.545 9.231 1.00 67.81 118 TYR A CA 1
ATOM 974 C C . TYR A 1 118 ? -10.292 8.223 7.853 1.00 67.81 118 TYR A C 1
ATOM 976 O O . TYR A 1 118 ? -11.144 7.900 7.031 1.00 67.81 118 TYR A O 1
ATOM 984 N N . PHE A 1 119 ? -9.331 9.107 7.566 1.00 78.44 119 PHE A N 1
ATOM 985 C CA . PHE A 1 119 ? -9.206 9.767 6.257 1.00 78.44 119 PHE A CA 1
ATOM 986 C C . PHE A 1 119 ? -8.284 9.025 5.285 1.00 78.44 119 PHE A C 1
ATOM 988 O O . PHE A 1 119 ? -8.178 9.411 4.123 1.00 78.44 119 PHE A O 1
ATOM 995 N N . PHE A 1 120 ? -7.654 7.939 5.740 1.00 85.69 120 PHE A N 1
ATOM 996 C CA . PHE A 1 120 ? -6.655 7.196 4.979 1.00 85.69 120 PHE A CA 1
ATOM 997 C C . PHE A 1 120 ? -7.155 6.766 3.598 1.00 85.69 120 PHE A C 1
ATOM 999 O O . PHE A 1 120 ? -6.489 7.040 2.608 1.00 85.69 120 PHE A O 1
ATOM 1006 N N . ILE A 1 121 ? -8.338 6.146 3.514 1.00 88.69 121 ILE A N 1
ATOM 1007 C CA . ILE A 1 121 ? -8.855 5.648 2.229 1.00 88.69 121 ILE A CA 1
ATOM 1008 C C . ILE A 1 121 ? -9.213 6.798 1.285 1.00 88.69 121 ILE A C 1
ATOM 1010 O O . ILE A 1 121 ? -8.926 6.718 0.094 1.00 88.69 121 ILE A O 1
ATOM 1014 N N . LYS A 1 122 ? -9.768 7.893 1.817 1.00 88.31 122 LYS A N 1
ATOM 1015 C CA . LYS A 1 122 ? -10.100 9.076 1.019 1.00 88.31 122 LYS A CA 1
ATOM 1016 C C . LYS A 1 122 ? -8.848 9.690 0.395 1.00 88.31 122 LYS A C 1
ATOM 1018 O O . LYS A 1 122 ? -8.835 9.978 -0.795 1.00 88.31 122 LYS A O 1
ATOM 1023 N N . GLU A 1 123 ? -7.793 9.871 1.183 1.00 90.62 123 GLU A N 1
ATOM 1024 C CA . GLU A 1 123 ? -6.522 10.395 0.678 1.00 90.62 123 GLU A CA 1
ATOM 1025 C C . GLU A 1 123 ? -5.831 9.415 -0.269 1.00 90.62 123 GLU A C 1
ATOM 1027 O O . GLU A 1 123 ? -5.300 9.830 -1.295 1.00 90.62 123 GLU A O 1
ATOM 1032 N N . PHE A 1 124 ? -5.880 8.117 0.037 1.00 93.81 124 PHE A N 1
ATOM 1033 C CA . PHE A 1 124 ? -5.341 7.079 -0.833 1.00 93.81 124 PHE A CA 1
ATOM 1034 C C . PHE A 1 124 ? -5.992 7.114 -2.213 1.00 93.81 124 PHE A C 1
ATOM 1036 O O . PHE A 1 124 ? -5.275 7.103 -3.206 1.00 93.81 124 PHE A O 1
ATOM 1043 N N . LYS A 1 125 ? -7.321 7.258 -2.293 1.00 93.00 125 LYS A N 1
ATOM 1044 C CA . LYS A 1 125 ? -8.041 7.440 -3.565 1.00 93.00 125 LYS A CA 1
ATOM 1045 C C . LYS A 1 125 ? -7.556 8.672 -4.325 1.00 93.00 125 LYS A C 1
ATOM 1047 O O . LYS A 1 125 ? -7.327 8.580 -5.527 1.00 93.00 125 LYS A O 1
ATOM 1052 N N . THR A 1 126 ? -7.348 9.792 -3.630 1.00 93.19 126 THR A N 1
ATOM 1053 C CA . THR A 1 126 ? -6.820 11.019 -4.243 1.00 93.19 126 THR A CA 1
ATOM 1054 C C . THR A 1 126 ? -5.434 10.804 -4.852 1.00 93.19 126 THR A C 1
ATOM 1056 O O . THR A 1 126 ? -5.207 11.226 -5.981 1.00 93.19 126 THR A O 1
ATOM 1059 N N . TYR A 1 127 ? -4.516 10.145 -4.137 1.00 94.81 127 TYR A N 1
ATOM 1060 C CA . TYR A 1 127 ? -3.171 9.860 -4.655 1.00 94.81 127 TYR A CA 1
ATOM 1061 C C . TYR A 1 127 ? -3.165 8.813 -5.768 1.00 94.81 127 TYR A C 1
ATOM 1063 O O . TYR A 1 127 ? -2.400 8.938 -6.722 1.00 94.81 127 TYR A O 1
ATOM 1071 N N . LEU A 1 128 ? -4.027 7.804 -5.657 1.00 95.25 128 LEU A N 1
ATOM 1072 C CA . LEU A 1 128 ? -4.153 6.732 -6.635 1.00 95.25 128 LEU A CA 1
ATOM 1073 C C . LEU A 1 128 ? -4.685 7.258 -7.975 1.00 95.25 128 LEU A C 1
ATOM 1075 O O . LEU A 1 128 ? -4.210 6.847 -9.032 1.00 95.25 128 LEU A O 1
ATOM 1079 N N . GLY A 1 129 ? -5.629 8.196 -7.934 1.00 94.56 129 GLY A N 1
ATOM 1080 C CA . GLY A 1 129 ? -6.292 8.727 -9.120 1.00 94.56 129 GLY A CA 1
ATOM 1081 C C . GLY A 1 129 ? -7.341 7.769 -9.691 1.00 94.56 129 GLY A C 1
ATOM 1082 O O . GLY A 1 129 ? -7.313 6.556 -9.471 1.00 94.56 129 GLY A O 1
ATOM 1083 N N . GLU A 1 130 ? -8.293 8.329 -10.439 1.00 90.50 130 GLU A N 1
ATOM 1084 C CA . GLU A 1 130 ? -9.485 7.601 -10.899 1.00 90.50 130 GLU A CA 1
ATOM 1085 C C . GLU A 1 130 ? -9.165 6.422 -11.829 1.00 90.50 130 GLU A C 1
ATOM 1087 O O . GLU A 1 130 ? -9.800 5.371 -11.738 1.00 90.50 130 GLU A O 1
ATOM 1092 N N . GLU A 1 131 ? -8.145 6.554 -12.683 1.00 90.88 131 GLU A N 1
ATOM 1093 C CA . GLU A 1 131 ? -7.763 5.496 -13.623 1.00 90.88 131 GLU A CA 1
ATOM 1094 C C . GLU A 1 131 ? -7.300 4.229 -12.886 1.00 90.88 131 GLU A C 1
ATOM 1096 O O . GLU A 1 131 ? -7.854 3.148 -13.090 1.00 90.88 131 GLU A O 1
ATOM 1101 N N . TYR A 1 132 ? -6.353 4.360 -11.953 1.00 93.62 132 TYR A N 1
ATOM 1102 C CA . TYR A 1 132 ? -5.866 3.223 -11.171 1.00 93.62 132 TYR A CA 1
ATOM 1103 C C . TYR A 1 132 ? -6.891 2.730 -10.150 1.00 93.62 132 TYR A C 1
ATOM 1105 O O . TYR A 1 132 ? -6.916 1.536 -9.856 1.00 93.62 132 TYR A O 1
ATOM 1113 N N . HIS A 1 133 ? -7.765 3.605 -9.643 1.00 92.69 133 HIS A N 1
ATOM 1114 C CA . HIS A 1 133 ? -8.893 3.201 -8.805 1.00 92.69 133 HIS A CA 1
ATOM 1115 C C . HIS A 1 133 ? -9.828 2.235 -9.548 1.00 92.69 133 HIS A C 1
ATOM 1117 O O . HIS A 1 133 ? -10.176 1.187 -8.999 1.00 92.69 133 HIS A O 1
ATOM 1123 N N . SER A 1 134 ? -10.175 2.534 -10.805 1.00 91.00 134 SER A N 1
ATOM 1124 C CA . SER A 1 134 ? -10.965 1.632 -11.655 1.00 91.00 134 SER A CA 1
ATOM 1125 C C . SER A 1 134 ? -10.252 0.294 -11.875 1.00 91.00 134 SER A C 1
ATOM 1127 O O . SER A 1 134 ? -10.846 -0.775 -11.707 1.00 91.00 134 SER A O 1
ATOM 1129 N N . VAL A 1 135 ? -8.945 0.335 -12.158 1.00 93.56 135 VAL A N 1
ATOM 1130 C CA . VAL A 1 135 ? -8.146 -0.877 -12.382 1.00 93.56 135 VAL A CA 1
ATOM 1131 C C . VAL A 1 135 ? -8.140 -1.776 -11.147 1.00 93.56 135 VAL A C 1
ATOM 1133 O O . VAL A 1 135 ? -8.517 -2.941 -11.260 1.00 93.56 135 VAL A O 1
ATOM 1136 N N . ILE A 1 136 ? -7.787 -1.268 -9.959 1.00 95.12 136 ILE A N 1
ATOM 1137 C CA . ILE A 1 136 ? -7.723 -2.112 -8.751 1.00 95.12 136 ILE A CA 1
ATOM 1138 C C . ILE A 1 136 ? -9.100 -2.624 -8.318 1.00 95.12 136 ILE A C 1
ATOM 1140 O O . ILE A 1 136 ? -9.197 -3.730 -7.782 1.00 95.12 136 ILE A O 1
ATOM 1144 N N . LYS A 1 137 ? -10.177 -1.884 -8.616 1.00 94.00 137 LYS A N 1
ATOM 1145 C CA . LYS A 1 137 ? -11.548 -2.356 -8.403 1.00 94.00 137 LYS A CA 1
ATOM 1146 C C . LYS A 1 137 ? -11.834 -3.602 -9.237 1.00 94.00 137 LYS A C 1
ATOM 1148 O O . LYS A 1 137 ? -12.356 -4.579 -8.705 1.00 94.00 137 LYS A O 1
ATOM 1153 N N . ASN A 1 138 ? -11.406 -3.622 -10.498 1.00 91.00 138 ASN A N 1
ATOM 1154 C CA . ASN A 1 138 ? -11.510 -4.802 -11.364 1.00 91.00 138 ASN A CA 1
ATOM 1155 C C . ASN A 1 138 ? -10.615 -5.965 -10.899 1.00 91.00 138 ASN A C 1
ATOM 1157 O O . ASN A 1 138 ? -10.922 -7.127 -11.172 1.00 91.00 138 ASN A O 1
ATOM 1161 N N . MET A 1 139 ? -9.552 -5.681 -10.137 1.00 94.06 139 MET A N 1
ATOM 1162 C CA . MET A 1 139 ? -8.752 -6.706 -9.452 1.00 94.06 139 MET A CA 1
ATOM 1163 C C . MET A 1 139 ? -9.435 -7.270 -8.194 1.00 94.06 139 MET A C 1
ATOM 1165 O O . MET A 1 139 ? -8.964 -8.264 -7.644 1.00 94.06 139 MET A O 1
ATOM 1169 N N . GLY A 1 140 ? -10.547 -6.675 -7.748 1.00 93.19 140 GLY A N 1
ATOM 1170 C CA . GLY A 1 140 ? -11.302 -7.077 -6.559 1.00 93.19 140 GLY A CA 1
ATOM 1171 C C . GLY A 1 140 ? -11.086 -6.192 -5.327 1.00 93.19 140 GLY A C 1
ATOM 1172 O O . GLY A 1 140 ? -11.543 -6.558 -4.247 1.00 93.19 140 GLY A O 1
ATOM 1173 N N . VAL A 1 141 ? -10.410 -5.046 -5.465 1.00 94.81 141 VAL A N 1
ATOM 1174 C CA . VAL A 1 141 ? -10.150 -4.096 -4.369 1.00 94.81 141 VAL A CA 1
ATOM 1175 C C . VAL A 1 141 ? -11.158 -2.952 -4.425 1.00 94.81 141 VAL A C 1
ATOM 1177 O O . VAL A 1 141 ? -10.969 -1.970 -5.142 1.00 94.81 141 VAL A O 1
ATOM 1180 N N . ASP A 1 142 ? -12.244 -3.061 -3.662 1.00 91.31 142 ASP A N 1
ATOM 1181 C CA . ASP A 1 142 ? -13.280 -2.026 -3.625 1.00 91.31 142 ASP A CA 1
ATOM 1182 C C . ASP A 1 142 ? -13.033 -1.027 -2.483 1.00 91.31 142 ASP A C 1
ATOM 1184 O O . ASP A 1 142 ? -13.444 -1.226 -1.337 1.00 91.31 142 ASP A O 1
ATOM 1188 N N . LEU A 1 143 ? -12.383 0.095 -2.803 1.00 89.69 143 LEU A N 1
ATOM 1189 C CA . LEU A 1 143 ? -12.099 1.147 -1.823 1.00 89.69 143 LEU A CA 1
ATOM 1190 C C . LEU A 1 143 ? -13.369 1.796 -1.259 1.00 89.69 143 LEU A C 1
ATOM 1192 O O . LEU A 1 143 ? -13.355 2.265 -0.120 1.00 89.69 143 LEU A O 1
ATOM 1196 N N . ARG A 1 144 ? -14.476 1.812 -2.014 1.00 86.06 144 ARG A N 1
ATOM 1197 C CA . ARG A 1 144 ? -15.752 2.345 -1.524 1.00 86.06 144 ARG A CA 1
ATOM 1198 C C . ARG A 1 144 ? -16.344 1.426 -0.464 1.00 86.06 144 ARG A C 1
ATOM 1200 O O . ARG A 1 144 ? -16.846 1.919 0.546 1.00 86.06 144 ARG A O 1
ATOM 1207 N N . LEU A 1 145 ? -16.248 0.113 -0.654 1.00 85.62 145 LEU A N 1
ATOM 1208 C CA . LEU A 1 145 ? -16.650 -0.858 0.358 1.00 85.62 145 LEU A CA 1
ATOM 1209 C C . LEU A 1 145 ? -15.824 -0.695 1.643 1.00 85.62 145 LEU A C 1
ATOM 1211 O O . LEU A 1 145 ? -16.393 -0.704 2.734 1.00 85.62 145 LEU A O 1
ATOM 1215 N N . ILE A 1 146 ? -14.509 -0.474 1.529 1.00 84.75 146 ILE A N 1
ATOM 1216 C CA . ILE A 1 146 ? -13.646 -0.219 2.697 1.00 84.75 146 ILE A CA 1
ATOM 1217 C C . ILE A 1 146 ? -14.066 1.072 3.425 1.00 84.75 146 ILE A C 1
ATOM 1219 O O . ILE A 1 146 ? -14.125 1.082 4.657 1.00 84.75 146 ILE A O 1
ATOM 1223 N N . GLU A 1 147 ? -14.368 2.156 2.698 1.00 81.56 147 GLU A N 1
ATOM 1224 C CA . GLU A 1 147 ? -14.881 3.408 3.286 1.00 81.56 147 GLU A CA 1
ATOM 1225 C C . GLU A 1 147 ? -16.185 3.177 4.052 1.00 81.56 147 GLU A C 1
ATOM 1227 O O . GLU A 1 147 ? -16.267 3.535 5.225 1.00 81.56 147 GLU A O 1
ATOM 1232 N N . LEU A 1 148 ? -17.166 2.515 3.432 1.00 80.75 148 LEU A N 1
ATOM 1233 C CA . LEU A 1 148 ? -18.461 2.221 4.054 1.00 80.75 148 LEU A CA 1
ATOM 1234 C C . LEU A 1 148 ? -18.302 1.397 5.336 1.00 80.75 148 LEU A C 1
ATOM 1236 O O . LEU A 1 148 ? -18.906 1.703 6.362 1.00 80.75 148 LEU A O 1
ATOM 1240 N N . GLN A 1 149 ? -17.441 0.379 5.317 1.00 76.06 149 GLN A N 1
ATOM 1241 C CA . GLN A 1 149 ? -17.144 -0.413 6.511 1.00 76.06 149 GLN A CA 1
ATOM 1242 C C . GLN A 1 149 ? -16.499 0.424 7.624 1.00 76.06 149 GLN A C 1
ATOM 1244 O O . GLN A 1 149 ? -16.75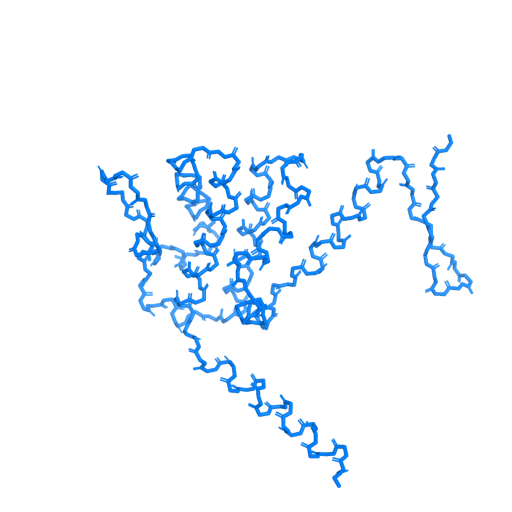8 0.179 8.804 1.00 76.06 149 GLN A O 1
ATOM 1249 N N . ASN A 1 150 ? -15.652 1.396 7.277 1.00 72.06 150 ASN A N 1
ATOM 1250 C CA . ASN A 1 150 ? -15.048 2.300 8.255 1.00 72.06 150 ASN A CA 1
ATOM 1251 C C . ASN A 1 150 ? -16.080 3.286 8.827 1.00 72.06 150 ASN A C 1
ATOM 1253 O O . ASN A 1 150 ? -16.056 3.530 10.033 1.00 72.06 150 ASN A O 1
ATOM 1257 N N . GLU A 1 151 ? -16.990 3.813 8.003 1.00 73.88 151 GLU A N 1
ATOM 1258 C CA . GLU A 1 151 ? -18.103 4.668 8.440 1.00 73.88 151 GLU A CA 1
ATOM 1259 C C . GLU A 1 151 ? -19.000 3.915 9.434 1.00 73.88 151 GLU A C 1
ATOM 1261 O O . GLU A 1 151 ? -19.229 4.398 10.543 1.00 73.88 151 GLU A O 1
ATOM 1266 N N . ILE A 1 152 ? -19.398 2.680 9.106 1.00 71.69 152 ILE A N 1
ATOM 1267 C CA . ILE A 1 152 ? -20.197 1.805 9.982 1.00 71.69 152 ILE A CA 1
ATOM 1268 C C . ILE A 1 152 ? -19.486 1.545 11.320 1.00 71.69 152 ILE A C 1
ATOM 1270 O O . ILE A 1 152 ? -20.061 1.760 12.385 1.00 71.69 152 ILE A O 1
ATOM 1274 N N . LYS A 1 153 ? -18.207 1.152 11.295 1.00 67.81 153 LYS A N 1
ATOM 1275 C CA . LYS A 1 153 ? -17.422 0.926 12.527 1.00 67.81 153 LYS A CA 1
ATOM 1276 C C . LYS A 1 153 ? -17.228 2.208 13.343 1.00 67.81 153 LYS A C 1
ATOM 1278 O O . LYS A 1 153 ? -17.114 2.158 14.568 1.00 67.81 153 LYS A O 1
ATOM 1283 N N . GLY A 1 154 ? -17.154 3.358 12.675 1.00 62.78 154 GLY A N 1
ATOM 1284 C CA . GLY A 1 154 ? -17.104 4.671 13.308 1.00 62.78 154 GLY A CA 1
ATOM 1285 C C . GLY A 1 154 ? -18.394 4.992 14.059 1.00 62.78 154 GLY A C 1
ATOM 1286 O O . GLY A 1 154 ? -18.324 5.491 15.182 1.00 62.78 154 GLY A O 1
ATOM 1287 N N . LEU A 1 155 ? -19.552 4.651 13.487 1.00 58.16 155 LEU A N 1
ATOM 1288 C CA . LEU A 1 155 ? -20.853 4.772 14.150 1.00 58.16 155 LEU A CA 1
ATOM 1289 C C . LEU A 1 155 ? -20.905 3.914 15.424 1.00 58.16 155 LEU A C 1
ATOM 1291 O O . LEU A 1 155 ? -21.232 4.445 16.488 1.00 58.16 155 LEU A O 1
ATOM 1295 N N . ASP A 1 156 ? -20.458 2.655 15.361 1.00 55.03 156 ASP A N 1
ATOM 1296 C CA . ASP A 1 156 ? -20.380 1.765 16.534 1.00 55.03 156 ASP A CA 1
ATOM 1297 C C . ASP A 1 156 ? -19.500 2.345 17.659 1.00 55.03 156 ASP A C 1
ATOM 1299 O O . ASP A 1 156 ? -19.848 2.283 18.842 1.00 55.03 156 ASP A O 1
ATOM 1303 N N . ALA A 1 157 ? -18.369 2.965 17.305 1.00 56.09 157 ALA A N 1
ATOM 1304 C CA . ALA A 1 157 ? -17.440 3.564 18.266 1.00 56.09 157 ALA A CA 1
ATOM 1305 C C . ALA A 1 157 ? -17.992 4.819 18.970 1.00 56.09 157 ALA A C 1
ATOM 1307 O O . ALA A 1 157 ? -17.561 5.127 20.080 1.00 56.09 157 ALA A O 1
ATOM 1308 N N . HIS A 1 158 ? -18.949 5.525 18.357 1.00 56.62 158 HIS A N 1
ATOM 1309 C CA . HIS A 1 158 ? -19.620 6.694 18.945 1.00 56.62 158 HIS A CA 1
ATOM 1310 C C . HIS A 1 158 ? -20.941 6.328 19.638 1.00 56.62 158 HIS A C 1
ATOM 1312 O O . HIS A 1 158 ? -21.761 7.202 19.927 1.00 56.62 158 HIS A O 1
ATOM 1318 N N . GLY A 1 159 ? -21.143 5.036 19.915 1.00 55.69 159 GLY A N 1
ATOM 1319 C CA . GLY A 1 159 ? -22.320 4.534 20.606 1.00 55.69 159 GLY A CA 1
ATOM 1320 C C . GLY A 1 159 ? -23.554 4.459 19.721 1.00 55.69 159 GLY A C 1
ATOM 1321 O O . GLY A 1 159 ? -24.642 4.332 20.259 1.00 55.69 159 GLY A O 1
ATOM 1322 N N . TYR A 1 160 ? -23.438 4.524 18.398 1.00 53.38 160 TYR A N 1
ATOM 1323 C CA . TYR A 1 160 ? -24.577 4.274 17.520 1.00 53.38 160 TYR A CA 1
ATOM 1324 C C . TYR A 1 160 ? -24.674 2.779 17.200 1.00 53.38 160 TYR A C 1
ATOM 1326 O O . TYR A 1 160 ? -23.659 2.100 17.125 1.00 53.38 160 TYR A O 1
ATOM 1334 N N . LYS A 1 161 ? -25.884 2.239 17.047 1.00 60.53 161 LYS A N 1
ATOM 1335 C CA . LYS A 1 161 ? -26.121 0.856 16.617 1.00 60.53 161 LYS A CA 1
ATOM 1336 C C . LYS A 1 161 ? -26.947 0.874 15.339 1.00 60.53 161 LYS A C 1
ATOM 1338 O O . LYS A 1 161 ? -27.942 1.594 15.260 1.00 60.53 161 LYS A O 1
ATOM 1343 N N . ILE A 1 162 ? -26.561 0.048 14.371 1.00 60.25 162 ILE A N 1
ATOM 1344 C CA . ILE A 1 162 ? -27.409 -0.242 13.215 1.00 60.25 162 ILE A CA 1
ATOM 1345 C C . ILE A 1 162 ? -28.519 -1.196 13.668 1.00 60.25 162 ILE A C 1
ATOM 1347 O O . ILE A 1 162 ? -28.246 -2.270 14.215 1.00 60.25 162 ILE A O 1
ATOM 1351 N N . LYS A 1 163 ? -29.773 -0.787 13.476 1.00 63.22 163 LYS A N 1
ATOM 1352 C CA . LYS A 1 163 ? -30.942 -1.662 13.579 1.00 63.22 163 LYS A CA 1
ATOM 1353 C C . LYS A 1 163 ? -31.460 -1.939 12.176 1.00 63.22 163 LYS A C 1
ATOM 1355 O O . LYS A 1 163 ? -31.730 -1.010 11.419 1.00 63.22 163 LYS A O 1
ATOM 1360 N N . GLU A 1 164 ? -31.599 -3.218 11.863 1.00 59.81 164 GLU A N 1
ATOM 1361 C CA . GLU A 1 164 ? -32.359 -3.670 10.706 1.00 59.81 164 GLU A CA 1
ATOM 1362 C C . GLU A 1 164 ? -33.832 -3.705 11.098 1.00 59.81 164 GLU A C 1
ATOM 1364 O O . GLU A 1 164 ? -34.202 -4.317 12.106 1.00 59.81 164 GLU A O 1
ATOM 1369 N N . ASP A 1 165 ? -34.669 -3.029 10.324 1.00 65.00 165 ASP A N 1
ATOM 1370 C CA . ASP A 1 165 ? -36.101 -3.239 10.405 1.00 65.00 165 ASP A CA 1
ATOM 1371 C C . ASP A 1 165 ? -36.452 -4.477 9.591 1.00 65.00 165 ASP A C 1
ATOM 1373 O O . ASP A 1 165 ? -36.202 -4.556 8.400 1.00 65.00 165 ASP A O 1
ATOM 1377 N N . SER A 1 166 ? -37.029 -5.482 10.235 1.00 57.47 166 SER A N 1
ATOM 1378 C CA . SER A 1 166 ? -37.404 -6.726 9.558 1.00 57.47 166 SER A CA 1
ATOM 1379 C C . SER A 1 166 ? -38.600 -6.539 8.615 1.00 57.47 166 SER A C 1
ATOM 1381 O O . SER A 1 166 ? -38.929 -7.450 7.858 1.00 57.47 166 SER A O 1
ATOM 1383 N N . SER A 1 167 ? -39.275 -5.386 8.687 1.00 62.94 167 SER A N 1
ATOM 1384 C CA . SER A 1 167 ? -40.481 -5.057 7.924 1.00 62.94 167 SER A CA 1
ATOM 1385 C C . SER A 1 167 ? -40.248 -4.094 6.753 1.00 62.94 167 SER A C 1
ATOM 1387 O O . SER A 1 167 ? -41.109 -3.977 5.880 1.00 62.94 167 SER A O 1
ATOM 1389 N N . SER A 1 168 ? -39.070 -3.473 6.662 1.00 51.31 168 SER A N 1
ATOM 1390 C CA . SER A 1 168 ? -38.636 -2.685 5.508 1.00 51.31 168 SER A CA 1
ATOM 1391 C C . SER A 1 168 ? -37.189 -3.044 5.173 1.00 51.31 168 SER A C 1
ATOM 1393 O O . SER A 1 168 ? -36.391 -3.244 6.070 1.00 51.31 168 SER A O 1
ATOM 1395 N N . ASN A 1 169 ? -36.800 -3.137 3.896 1.00 62.06 169 ASN A N 1
ATOM 1396 C CA . ASN A 1 169 ? -35.399 -3.402 3.496 1.00 62.06 169 ASN A CA 1
ATOM 1397 C C . ASN A 1 169 ? -34.463 -2.201 3.793 1.00 62.06 169 ASN A C 1
ATOM 1399 O O . ASN A 1 169 ? -33.621 -1.827 2.977 1.00 62.06 169 ASN A O 1
ATOM 1403 N N . ILE A 1 170 ? -34.659 -1.536 4.927 1.00 47.97 170 ILE A N 1
ATOM 1404 C CA . ILE A 1 170 ? -34.018 -0.302 5.344 1.00 47.97 170 ILE A CA 1
ATOM 1405 C C . ILE A 1 170 ? -33.402 -0.558 6.721 1.00 47.97 170 ILE A C 1
ATOM 1407 O O . ILE A 1 170 ? -34.059 -1.034 7.644 1.00 47.97 170 ILE A O 1
ATOM 1411 N N . ALA A 1 171 ? -32.124 -0.217 6.858 1.00 62.72 171 ALA A N 1
ATOM 1412 C CA . ALA A 1 171 ? -31.440 -0.178 8.141 1.00 62.72 171 ALA A CA 1
ATOM 1413 C C . ALA A 1 171 ? -31.303 1.277 8.605 1.00 62.72 171 ALA A C 1
ATOM 1415 O O . ALA A 1 171 ? -31.035 2.167 7.793 1.00 62.72 171 ALA A O 1
ATOM 1416 N N . TYR A 1 172 ? -31.456 1.525 9.906 1.00 65.44 172 TYR A N 1
ATOM 1417 C CA . TYR A 1 172 ? -31.304 2.858 10.498 1.00 65.44 172 TYR A CA 1
ATOM 1418 C C . TYR A 1 172 ? -30.278 2.872 11.629 1.00 65.44 172 TYR A C 1
ATOM 1420 O O . TYR A 1 172 ? -29.976 1.853 12.253 1.00 65.44 172 TYR A O 1
ATOM 1428 N N . VAL A 1 173 ? -29.747 4.066 11.891 1.00 64.25 173 VAL A N 1
ATOM 1429 C CA . VAL A 1 173 ? -28.709 4.323 12.891 1.00 64.25 173 VAL A CA 1
ATOM 1430 C C . VAL A 1 173 ? -29.353 4.944 14.133 1.00 64.25 173 VAL A C 1
ATOM 1432 O O . VAL A 1 173 ? -29.860 6.061 14.076 1.00 64.25 173 VAL A O 1
ATOM 1435 N N . GLU A 1 174 ? -29.316 4.243 15.266 1.00 67.69 174 GLU A N 1
ATOM 1436 C CA . GLU A 1 174 ? -29.798 4.748 16.561 1.00 67.69 174 GLU A CA 1
ATOM 1437 C C . GLU A 1 174 ? -28.630 5.059 17.498 1.00 67.69 174 GLU A C 1
ATOM 1439 O O . GLU A 1 174 ? -27.704 4.261 17.613 1.00 67.69 174 GLU A O 1
ATOM 1444 N N . LYS A 1 175 ? -28.686 6.177 18.231 1.00 64.00 175 LYS A N 1
ATOM 1445 C CA . LYS A 1 175 ? -27.726 6.486 19.301 1.00 64.00 175 LYS A CA 1
ATOM 1446 C C . LYS A 1 175 ? -28.083 5.689 20.560 1.00 64.00 175 LYS A C 1
ATOM 1448 O O . LYS A 1 175 ? -29.217 5.770 21.021 1.00 64.00 175 LYS A O 1
ATOM 1453 N N . ARG A 1 176 ? -27.130 4.957 21.141 1.00 59.41 176 ARG A N 1
ATOM 1454 C CA . ARG A 1 176 ? -27.271 4.361 22.477 1.00 59.41 176 ARG A CA 1
ATOM 1455 C C . ARG A 1 176 ? -27.406 5.497 23.487 1.00 59.41 176 ARG A C 1
ATOM 1457 O O . ARG A 1 176 ? -26.502 6.327 23.602 1.00 59.41 176 ARG A O 1
ATOM 1464 N N . ILE A 1 177 ? -28.560 5.533 24.144 1.00 61.91 177 ILE A N 1
ATOM 1465 C CA . ILE A 1 177 ? -28.832 6.349 25.329 1.00 61.91 177 ILE A CA 1
ATOM 1466 C C . ILE A 1 177 ? -28.254 5.616 26.537 1.00 61.91 177 ILE A C 1
ATOM 1468 O O . ILE A 1 177 ? -28.420 4.374 26.585 1.00 61.91 177 ILE A O 1
#

pLDDT: mean 81.18, std 16.3, range [47.97, 97.69]